Protein AF-W6NN16-F1 (afdb_monomer_lite)

Sequence (173 aa):
MLPNAFPSYLLVPSEGAITVPSPIVSAIQYNQDNYQRPSNASDRDWFDSVELSLMDTTSGNVWVAQTVHPTQYTNVYFNAPNIDYGLQKNRTYVQTIAFVDRTFPSFFAKYLQGGVIAMYISLVIVIGRVIRGFFTHNPTDVMITEIPNPDFLLKICLDIYLVREAKDFYLEQ

Organism: Haemonchus contortus (NCBI:txid6289)

Radius of gyration: 40.43 Å; chains: 1; bounding box: 92×56×95 Å

Foldseek 3Di:
DAPLPAAQEWEAEPDDDIDGDVVLLQVQQLDDPGRHGDPPDDSSNQGWGKDWDWDQDPVGIDIDIATDGDPSRVVSDDDFQADPDDDCRPGGDDHHDYDYDDDDDPVVVVCVVPVPVVVVVVVVVVVVVVVCPVVPDDPVVCCVVVDPPCVVVVVVVVVLVVCVVVVVVVVND

InterPro domains:
  IPR027272 Piezo family [PTHR13167] (2-173)
  IPR031334 Piezo non-specific cation channel, cap domain [PF12166] (1-173)

Structure (mmCIF, N/CA/C/O backbone):
data_AF-W6NN16-F1
#
_entry.id   AF-W6NN16-F1
#
loop_
_atom_site.group_PDB
_atom_site.id
_atom_site.type_symbol
_atom_site.label_atom_id
_atom_site.label_alt_id
_atom_site.label_comp_id
_atom_site.label_asym_id
_atom_site.label_entity_id
_atom_site.label_seq_id
_atom_site.pdbx_PDB_ins_code
_atom_site.Cartn_x
_atom_site.Cartn_y
_atom_site.Cartn_z
_atom_site.occupancy
_atom_site.B_iso_or_equiv
_atom_site.auth_seq_id
_atom_site.auth_comp_id
_atom_site.auth_asym_id
_atom_site.auth_atom_id
_atom_site.pdbx_PDB_model_num
ATOM 1 N N . MET A 1 1 ? 19.297 3.652 -31.883 1.00 81.50 1 MET A N 1
ATOM 2 C CA . MET A 1 1 ? 19.562 3.800 -30.438 1.00 81.50 1 MET A CA 1
ATOM 3 C C . MET A 1 1 ? 18.779 4.987 -29.909 1.00 81.50 1 MET A C 1
ATOM 5 O O . MET A 1 1 ? 18.829 6.048 -30.519 1.00 81.50 1 MET A O 1
ATOM 9 N N . LEU A 1 2 ? 18.023 4.791 -28.835 1.00 90.38 2 LEU A N 1
ATOM 10 C CA . LEU A 1 2 ? 17.264 5.829 -28.149 1.00 90.38 2 LEU A CA 1
ATOM 11 C C . LEU A 1 2 ? 17.931 6.069 -26.781 1.00 90.38 2 LEU A C 1
ATOM 13 O O . LEU A 1 2 ? 17.855 5.187 -25.924 1.00 90.38 2 LEU A O 1
ATOM 17 N N . PRO A 1 3 ? 18.646 7.191 -26.585 1.00 89.81 3 PRO A N 1
ATOM 18 C CA . PRO A 1 3 ? 19.400 7.434 -25.356 1.00 89.81 3 PRO A CA 1
ATOM 19 C C . PRO A 1 3 ? 18.472 7.771 -24.180 1.00 89.81 3 PRO A C 1
ATOM 21 O O . PRO A 1 3 ? 17.438 8.411 -24.375 1.00 89.81 3 PRO A O 1
ATOM 24 N N . ASN A 1 4 ? 18.863 7.365 -22.967 1.00 88.62 4 ASN A N 1
ATOM 25 C CA . ASN A 1 4 ? 18.218 7.709 -21.689 1.00 88.62 4 ASN A CA 1
ATOM 26 C C . ASN A 1 4 ? 16.688 7.511 -21.689 1.00 88.62 4 ASN A C 1
ATOM 28 O O . ASN A 1 4 ? 15.907 8.313 -21.158 1.00 88.62 4 ASN A O 1
ATOM 32 N N . ALA A 1 5 ? 16.248 6.440 -22.346 1.00 89.88 5 ALA A N 1
ATOM 33 C CA . ALA A 1 5 ? 14.847 6.220 -22.665 1.00 89.88 5 ALA A CA 1
ATOM 34 C C . ALA A 1 5 ? 14.149 5.320 -21.651 1.00 89.88 5 ALA A C 1
ATOM 36 O O . ALA A 1 5 ? 12.952 5.493 -21.423 1.00 89.88 5 ALA A O 1
ATOM 37 N N . PHE A 1 6 ? 14.888 4.393 -21.038 1.00 90.69 6 PHE A N 1
ATOM 38 C CA . PHE A 1 6 ? 14.306 3.308 -20.264 1.00 90.69 6 PHE A CA 1
ATOM 39 C C . PHE A 1 6 ? 14.798 3.304 -18.809 1.00 90.69 6 PHE A C 1
ATOM 41 O O . PHE A 1 6 ? 16.000 3.220 -18.571 1.00 90.69 6 PHE A O 1
ATOM 48 N N . PRO A 1 7 ? 13.905 3.413 -17.813 1.00 90.12 7 PRO A N 1
ATOM 49 C CA . PRO A 1 7 ? 14.300 3.382 -16.411 1.00 90.12 7 PRO A CA 1
ATOM 50 C C . PRO A 1 7 ? 14.569 1.946 -15.933 1.00 90.12 7 PRO A C 1
ATOM 52 O O . PRO A 1 7 ? 13.692 1.081 -15.966 1.00 90.12 7 PRO A O 1
ATOM 55 N N . SER A 1 8 ? 15.766 1.718 -15.393 1.00 88.81 8 SER A N 1
ATOM 56 C CA . SER A 1 8 ? 16.136 0.452 -14.737 1.00 88.81 8 SER A CA 1
ATOM 57 C C . SER A 1 8 ? 15.368 0.211 -13.423 1.00 88.81 8 SER A C 1
ATOM 59 O O . SER A 1 8 ? 15.137 -0.933 -13.036 1.00 88.81 8 SER A O 1
ATOM 61 N N . TYR A 1 9 ? 14.931 1.280 -12.748 1.00 90.25 9 TYR A N 1
ATOM 62 C CA . TYR A 1 9 ? 14.264 1.241 -11.443 1.00 90.25 9 TYR A CA 1
ATOM 63 C C . TYR A 1 9 ? 12.929 1.981 -11.475 1.00 90.25 9 TYR A C 1
ATOM 65 O O . TYR A 1 9 ? 12.859 3.123 -11.928 1.00 90.25 9 TYR A O 1
ATOM 73 N N . LEU A 1 10 ? 11.880 1.360 -10.939 1.00 92.19 10 LEU A N 1
ATOM 74 C CA . LEU A 1 10 ? 10.529 1.921 -10.885 1.00 92.19 10 LEU A CA 1
ATOM 75 C C . LEU A 1 10 ? 9.933 1.773 -9.487 1.00 92.19 10 LEU A C 1
ATOM 77 O O . LEU A 1 10 ? 10.120 0.748 -8.841 1.00 92.19 10 LEU A O 1
ATOM 81 N N . LEU A 1 11 ? 9.189 2.779 -9.034 1.00 92.38 11 LEU A N 1
ATOM 82 C CA . LEU A 1 11 ? 8.334 2.713 -7.855 1.00 92.38 11 LEU A CA 1
ATOM 83 C C . LEU A 1 11 ? 6.889 2.564 -8.331 1.00 92.38 11 LEU A C 1
ATOM 85 O O . LEU A 1 11 ? 6.362 3.423 -9.044 1.00 92.38 11 LEU A O 1
ATOM 89 N N . VAL A 1 12 ? 6.261 1.465 -7.936 1.00 92.69 12 VAL A N 1
ATOM 90 C CA . VAL A 1 12 ? 4.855 1.179 -8.198 1.00 92.69 12 VAL A CA 1
ATOM 91 C C . VAL A 1 12 ? 4.093 1.458 -6.904 1.00 92.69 12 VAL A C 1
ATOM 93 O O . VAL A 1 12 ? 4.122 0.618 -5.999 1.00 92.69 12 VAL A O 1
ATOM 96 N N . PRO A 1 13 ? 3.454 2.636 -6.784 1.00 90.19 13 PRO A N 1
ATOM 97 C CA . PRO A 1 13 ? 2.682 2.958 -5.596 1.00 90.19 13 PRO A CA 1
ATOM 98 C C . PRO A 1 13 ? 1.410 2.111 -5.522 1.00 90.19 13 PRO A C 1
ATOM 100 O O . PRO A 1 13 ? 0.955 1.537 -6.515 1.00 90.19 13 PRO A O 1
ATOM 103 N N . SER A 1 14 ? 0.810 2.074 -4.334 1.00 85.69 14 SER A N 1
ATOM 104 C CA . SER A 1 14 ? -0.472 1.403 -4.094 1.00 85.69 14 SER A CA 1
ATOM 105 C C . SER A 1 14 ? -1.621 1.994 -4.915 1.00 85.69 14 SER A C 1
ATOM 107 O O . SER A 1 14 ? -2.532 1.270 -5.312 1.00 85.69 14 SER A O 1
ATOM 109 N N . GLU A 1 15 ? -1.573 3.302 -5.165 1.00 82.06 15 GLU A N 1
ATOM 110 C CA . GLU A 1 15 ? -2.554 4.059 -5.933 1.00 82.06 15 GLU A CA 1
ATOM 111 C C . GLU A 1 15 ? -1.847 5.134 -6.773 1.00 82.06 15 GLU A C 1
ATOM 113 O O . GLU A 1 15 ? -0.844 5.715 -6.354 1.00 82.06 15 GLU A O 1
ATOM 118 N N . GLY A 1 16 ? -2.389 5.433 -7.956 1.00 85.69 16 GLY A N 1
ATOM 119 C CA . GLY A 1 16 ? -1.890 6.503 -8.822 1.00 85.69 16 GLY A CA 1
ATOM 120 C C . GLY A 1 16 ? -0.898 6.044 -9.894 1.00 85.69 16 GLY A C 1
ATOM 121 O O . GLY A 1 16 ? -1.020 4.956 -10.454 1.00 85.69 16 GLY A O 1
ATOM 122 N N . ALA A 1 17 ? 0.033 6.931 -10.250 1.00 89.06 17 ALA A N 1
ATOM 123 C CA . ALA A 1 17 ? 0.952 6.748 -11.371 1.00 89.06 17 ALA A CA 1
ATOM 124 C C . ALA A 1 17 ? 2.295 6.147 -10.933 1.00 89.06 17 ALA A C 1
ATOM 126 O O . ALA A 1 17 ? 2.797 6.443 -9.852 1.00 89.06 17 ALA A O 1
ATOM 127 N N . ILE A 1 18 ? 2.907 5.350 -11.812 1.00 89.31 18 ILE A N 1
ATOM 128 C CA . ILE A 1 18 ? 4.261 4.817 -11.619 1.00 89.31 18 ILE A CA 1
ATOM 129 C C . ILE A 1 18 ? 5.251 5.983 -11.615 1.00 89.31 18 ILE A C 1
ATOM 131 O O . ILE A 1 18 ? 5.206 6.851 -12.489 1.00 89.31 18 ILE A O 1
ATOM 135 N N . THR A 1 19 ? 6.158 5.992 -10.643 1.00 90.06 19 THR A N 1
ATOM 136 C CA . THR A 1 19 ? 7.172 7.043 -10.497 1.00 90.06 19 THR A CA 1
ATOM 137 C C . THR A 1 19 ? 8.572 6.446 -10.435 1.00 90.06 19 THR A C 1
ATOM 139 O O . THR A 1 19 ? 8.746 5.241 -10.264 1.00 90.06 19 THR A O 1
ATOM 142 N N . VAL A 1 20 ? 9.598 7.278 -10.609 1.00 87.38 20 VAL A N 1
ATOM 143 C CA . VAL A 1 20 ? 10.982 6.854 -10.369 1.00 87.38 20 VAL A CA 1
ATOM 144 C C . VAL A 1 20 ? 11.293 6.936 -8.869 1.00 87.38 20 VAL A C 1
ATOM 146 O O . VAL A 1 20 ? 10.903 7.918 -8.230 1.00 87.38 20 VAL A O 1
ATOM 149 N N . PRO A 1 21 ? 11.993 5.951 -8.276 1.00 85.25 21 PRO A N 1
ATOM 150 C CA . PRO A 1 21 ? 12.316 5.991 -6.853 1.00 85.25 21 PRO A CA 1
ATOM 151 C C . PRO A 1 21 ? 13.310 7.123 -6.533 1.00 85.25 21 PRO A C 1
ATOM 153 O O . PRO A 1 21 ? 14.519 6.964 -6.689 1.00 85.25 21 PRO A O 1
ATOM 156 N N . SER A 1 22 ? 12.806 8.266 -6.055 1.00 82.19 22 SER A N 1
ATOM 157 C CA . SER A 1 22 ? 13.607 9.469 -5.750 1.00 82.19 22 SER A CA 1
ATOM 158 C C . SER A 1 22 ? 14.858 9.205 -4.885 1.00 82.19 22 SER A C 1
ATOM 160 O O . SER A 1 22 ? 15.939 9.668 -5.260 1.00 82.19 22 SER A O 1
ATOM 162 N N . PRO A 1 23 ? 14.798 8.394 -3.803 1.00 80.00 23 PRO A N 1
ATOM 163 C CA . PRO A 1 23 ? 15.987 8.089 -3.004 1.00 80.00 23 PRO A CA 1
ATOM 164 C C . PRO A 1 23 ? 17.086 7.375 -3.803 1.00 80.00 23 PRO A C 1
ATOM 166 O O . PRO A 1 23 ? 18.264 7.694 -3.662 1.00 80.00 23 PRO A O 1
ATOM 169 N N . ILE A 1 24 ? 16.712 6.455 -4.693 1.00 79.25 24 ILE A N 1
ATOM 170 C CA . ILE A 1 24 ? 17.670 5.727 -5.534 1.00 79.25 24 ILE A CA 1
ATOM 171 C C . ILE A 1 24 ? 18.254 6.671 -6.582 1.00 79.25 24 ILE A C 1
ATOM 173 O O . ILE A 1 24 ? 19.469 6.719 -6.739 1.00 79.25 24 ILE A O 1
ATOM 177 N N . VAL A 1 25 ? 17.415 7.488 -7.229 1.00 79.00 25 VAL A N 1
ATOM 178 C CA . VAL A 1 25 ? 17.870 8.505 -8.193 1.00 79.00 25 VAL A CA 1
ATOM 179 C C . VAL A 1 25 ? 18.911 9.425 -7.558 1.00 79.00 25 VAL A C 1
ATOM 181 O O . VAL A 1 25 ? 19.972 9.648 -8.138 1.00 79.00 25 VAL A O 1
ATOM 184 N N . SER A 1 26 ? 18.644 9.903 -6.340 1.00 76.25 26 SER A N 1
ATOM 185 C CA . SER A 1 26 ? 19.591 10.744 -5.615 1.00 76.25 26 SER A CA 1
ATOM 186 C C . SER A 1 26 ? 20.916 10.023 -5.353 1.00 76.25 26 SER A C 1
ATOM 188 O O . SER A 1 26 ? 21.969 10.549 -5.705 1.00 76.25 26 SER A O 1
ATOM 190 N N . ALA A 1 27 ? 20.888 8.797 -4.823 1.00 76.38 27 ALA A N 1
ATOM 191 C CA . ALA A 1 27 ? 22.097 8.032 -4.528 1.00 76.38 27 ALA A CA 1
ATOM 192 C C . ALA A 1 27 ? 22.972 7.796 -5.773 1.00 76.38 27 ALA A C 1
ATOM 194 O O . ALA A 1 27 ? 24.196 7.838 -5.680 1.00 76.38 27 ALA A O 1
ATOM 195 N N . ILE A 1 28 ? 22.351 7.599 -6.939 1.00 75.19 28 ILE A N 1
ATOM 196 C CA . ILE A 1 28 ? 23.059 7.433 -8.213 1.00 75.19 28 ILE A CA 1
ATOM 197 C C . ILE A 1 28 ? 23.717 8.748 -8.652 1.00 75.19 28 ILE A C 1
ATOM 199 O O . ILE A 1 28 ? 24.875 8.761 -9.068 1.00 75.19 28 ILE A O 1
ATOM 203 N N . GLN A 1 29 ? 22.997 9.867 -8.540 1.00 71.50 29 GLN A N 1
ATOM 204 C CA . GLN A 1 29 ? 23.480 11.176 -8.985 1.00 71.50 29 GLN A CA 1
ATOM 205 C C . GLN A 1 29 ? 24.546 11.789 -8.069 1.00 71.50 29 GLN A C 1
ATOM 207 O O . GLN A 1 29 ? 25.387 12.542 -8.553 1.00 71.50 29 GLN A O 1
ATOM 212 N N . TYR A 1 30 ? 24.527 11.505 -6.764 1.00 68.50 30 TYR A N 1
ATOM 213 C CA . TYR A 1 30 ? 25.433 12.131 -5.793 1.00 68.50 30 TYR A CA 1
ATOM 214 C C . TYR A 1 30 ? 26.893 11.618 -5.848 1.00 68.50 30 TYR A C 1
ATOM 216 O O . TYR A 1 30 ? 27.739 12.215 -5.194 1.00 68.50 30 TYR A O 1
ATOM 224 N N . ASN A 1 31 ? 27.199 10.602 -6.669 1.00 60.75 31 ASN A N 1
ATOM 225 C CA . ASN A 1 31 ? 28.523 10.013 -6.956 1.00 60.75 31 ASN A CA 1
ATOM 226 C C . ASN A 1 31 ? 29.363 9.559 -5.728 1.00 60.75 31 ASN A C 1
ATOM 228 O O . ASN A 1 31 ? 29.523 10.238 -4.714 1.00 60.75 31 ASN A O 1
ATOM 232 N N . GLN A 1 32 ? 29.928 8.361 -5.865 1.00 63.22 32 GLN A N 1
ATOM 233 C CA . GLN A 1 32 ? 30.334 7.404 -4.835 1.00 63.22 32 GLN A CA 1
ATOM 234 C C . GLN A 1 32 ? 31.575 7.767 -3.993 1.00 63.22 32 GLN A C 1
ATOM 236 O O . GLN A 1 32 ? 31.968 6.948 -3.171 1.00 63.22 32 GLN A O 1
ATOM 241 N N . ASP A 1 33 ? 32.117 8.987 -4.094 1.00 55.59 33 ASP A N 1
ATOM 242 C CA . ASP A 1 33 ? 33.263 9.433 -3.275 1.00 55.59 33 ASP A CA 1
ATOM 243 C C . ASP A 1 33 ? 33.025 10.745 -2.497 1.00 55.59 33 ASP A C 1
ATOM 245 O O . ASP A 1 33 ? 33.637 10.946 -1.451 1.00 55.59 33 ASP A O 1
ATOM 249 N N . ASN A 1 34 ? 32.137 11.642 -2.961 1.00 60.28 34 ASN A N 1
ATOM 250 C CA . ASN A 1 34 ? 31.979 12.991 -2.377 1.00 60.28 34 ASN A CA 1
ATOM 251 C C . ASN A 1 34 ? 30.525 13.440 -2.126 1.00 60.28 34 ASN A C 1
ATOM 253 O O . ASN A 1 34 ? 30.326 14.560 -1.660 1.00 60.28 34 ASN A O 1
ATOM 257 N N . TYR A 1 35 ? 29.511 12.603 -2.390 1.00 66.06 35 TYR A N 1
ATOM 258 C CA . TYR A 1 35 ? 28.092 12.901 -2.108 1.00 66.06 35 TYR A CA 1
ATOM 259 C C . TYR A 1 35 ? 27.598 14.262 -2.658 1.00 66.06 35 TYR A C 1
ATOM 261 O O . TYR A 1 35 ? 26.707 14.891 -2.084 1.00 66.06 35 TYR A O 1
ATOM 269 N N . GLN A 1 36 ? 28.161 14.745 -3.769 1.00 65.50 36 GLN A N 1
ATOM 270 C CA . GLN A 1 36 ? 27.793 16.015 -4.400 1.00 65.50 36 GLN A CA 1
ATOM 271 C C . GLN A 1 36 ? 27.196 15.772 -5.787 1.00 65.50 36 GLN A C 1
ATOM 273 O O . GLN A 1 36 ? 27.809 15.137 -6.642 1.00 65.50 36 GLN A O 1
ATOM 278 N N . ARG A 1 37 ? 25.988 16.305 -6.019 1.00 70.00 37 ARG A N 1
ATOM 279 C CA . ARG A 1 37 ? 25.293 16.203 -7.307 1.00 70.00 37 ARG A CA 1
ATOM 280 C C . ARG A 1 37 ? 25.983 17.126 -8.322 1.00 70.00 37 ARG A C 1
ATOM 282 O O . ARG A 1 37 ? 26.121 18.317 -8.028 1.00 70.00 37 ARG A O 1
ATOM 289 N N . PRO A 1 38 ? 26.373 16.631 -9.509 1.00 71.88 38 PRO A N 1
ATOM 290 C CA . PRO A 1 38 ? 26.932 17.467 -10.567 1.00 71.88 38 PRO A CA 1
ATOM 291 C C . PRO A 1 38 ? 25.949 18.567 -10.986 1.00 71.88 38 PRO A C 1
ATOM 293 O O . PRO A 1 38 ? 24.749 18.324 -11.114 1.00 71.88 38 PRO A O 1
ATOM 296 N N . SER A 1 39 ? 26.449 19.778 -11.244 1.00 71.50 39 SER A N 1
ATOM 297 C CA . SER A 1 39 ? 25.627 20.936 -11.636 1.00 71.50 39 SER A CA 1
ATOM 298 C C . SER A 1 39 ? 24.916 20.771 -12.986 1.00 71.50 39 SER A C 1
ATOM 300 O O . SER A 1 39 ? 23.969 21.497 -13.273 1.00 71.50 39 SER A O 1
ATOM 302 N N . ASN A 1 40 ? 25.349 19.809 -13.802 1.00 75.31 40 ASN A N 1
ATOM 303 C CA . ASN A 1 40 ? 24.787 19.456 -15.105 1.00 75.31 40 ASN A C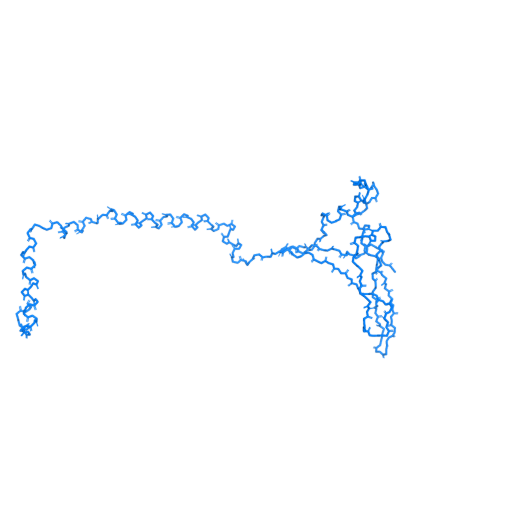A 1
ATOM 304 C C . ASN A 1 40 ? 23.984 18.139 -15.098 1.00 75.31 40 ASN A C 1
ATOM 306 O O . ASN A 1 40 ? 23.616 17.669 -16.172 1.00 75.31 40 ASN A O 1
ATOM 310 N N . ALA A 1 41 ? 23.726 17.539 -13.930 1.00 72.81 41 ALA A N 1
ATOM 311 C CA . ALA A 1 41 ? 23.067 16.237 -13.834 1.00 72.81 41 ALA A CA 1
ATOM 312 C C . ALA A 1 41 ? 21.554 16.324 -14.097 1.00 72.81 41 ALA A C 1
ATOM 314 O O . ALA A 1 41 ? 20.803 16.941 -13.328 1.00 72.81 41 ALA A O 1
ATOM 315 N N . SER A 1 42 ? 21.106 15.636 -15.142 1.00 79.25 42 SER A N 1
ATOM 316 C CA . SER A 1 42 ? 19.703 15.419 -15.477 1.00 79.25 42 SER A CA 1
ATOM 317 C C . SER A 1 42 ? 19.135 14.212 -14.726 1.00 79.25 42 SER A C 1
ATOM 319 O O . SER A 1 42 ? 19.824 13.237 -14.417 1.00 79.25 42 SER A O 1
ATOM 321 N N . ASP A 1 43 ? 17.830 14.237 -14.462 1.00 77.75 43 ASP A N 1
ATOM 322 C CA . ASP A 1 43 ? 17.118 13.162 -13.754 1.00 77.75 43 ASP A CA 1
ATOM 323 C C . ASP A 1 43 ? 17.039 11.848 -14.542 1.00 77.75 43 ASP A C 1
ATOM 325 O O . ASP A 1 43 ? 16.630 10.820 -14.001 1.00 77.75 43 ASP A O 1
ATOM 329 N N . ARG A 1 44 ? 17.462 11.869 -15.812 1.00 82.94 44 ARG A N 1
ATOM 330 C CA . ARG A 1 44 ? 17.441 10.722 -16.727 1.00 82.94 44 ARG A CA 1
ATOM 331 C C . ARG A 1 44 ? 18.829 10.197 -17.091 1.00 82.94 44 ARG A C 1
ATOM 333 O O . ARG A 1 44 ? 18.911 9.279 -17.894 1.00 82.94 44 ARG A O 1
ATOM 340 N N . ASP A 1 45 ? 19.908 10.731 -16.523 1.00 82.31 45 ASP A N 1
ATOM 341 C CA . ASP A 1 45 ? 21.278 10.333 -16.907 1.00 82.31 45 ASP A CA 1
ATOM 342 C C . ASP A 1 45 ? 21.618 8.877 -16.556 1.00 82.31 45 ASP A C 1
ATOM 344 O O . ASP A 1 45 ? 22.482 8.264 -17.174 1.00 82.31 45 ASP A O 1
ATOM 348 N N . TRP A 1 46 ? 20.898 8.306 -15.593 1.00 83.62 46 TRP A N 1
ATOM 349 C CA . TRP A 1 46 ? 20.997 6.903 -15.195 1.00 83.62 46 TRP A CA 1
ATOM 350 C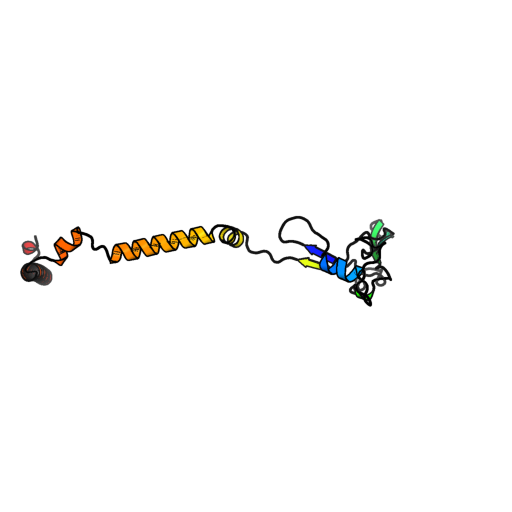 C . TRP A 1 46 ? 20.022 5.988 -15.958 1.00 83.62 46 TRP A C 1
ATOM 352 O O . TRP A 1 46 ? 19.947 4.794 -15.669 1.00 83.62 46 TRP A O 1
ATOM 362 N N . PHE A 1 47 ? 19.22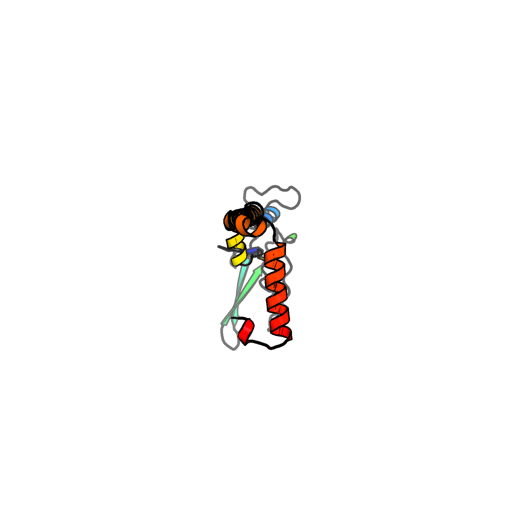4 6.519 -16.887 1.00 89.44 47 PHE A N 1
ATOM 363 C CA . PHE A 1 47 ? 18.323 5.688 -17.681 1.00 89.44 47 PHE A CA 1
ATOM 364 C C . PHE A 1 47 ? 19.131 4.918 -18.719 1.00 89.44 47 PHE A C 1
ATOM 366 O O . PHE A 1 47 ? 20.080 5.434 -19.307 1.00 89.44 47 PHE A O 1
ATOM 373 N N . ASP A 1 48 ? 18.690 3.704 -19.006 1.00 90.31 48 ASP A N 1
ATOM 374 C CA . ASP A 1 48 ? 19.305 2.887 -20.030 1.00 90.31 48 ASP A CA 1
ATOM 375 C C . ASP A 1 48 ? 18.986 3.436 -21.417 1.00 90.31 48 ASP A C 1
ATOM 377 O O . ASP A 1 48 ? 17.898 3.960 -21.711 1.00 90.31 48 ASP A O 1
ATOM 381 N N . SER A 1 49 ? 19.967 3.281 -22.297 1.00 91.88 49 SER A N 1
ATOM 382 C CA . SER A 1 49 ? 19.776 3.501 -23.720 1.00 91.88 49 SER A CA 1
ATOM 383 C C . SER A 1 49 ? 19.185 2.244 -24.352 1.00 91.88 49 SER A C 1
ATOM 385 O O . SER A 1 49 ? 19.590 1.126 -24.037 1.00 91.88 49 SER A O 1
ATOM 387 N N . VAL A 1 50 ? 18.199 2.420 -25.231 1.00 92.25 50 VAL A N 1
ATOM 388 C CA . VAL A 1 50 ? 17.528 1.307 -25.912 1.00 92.25 50 VAL A CA 1
ATOM 389 C C . VAL A 1 50 ? 18.070 1.191 -27.329 1.00 92.25 50 VAL A C 1
ATOM 391 O O . VAL A 1 50 ? 17.920 2.093 -28.160 1.00 92.25 50 VAL A O 1
ATOM 394 N N . GLU A 1 51 ? 18.696 0.065 -27.628 1.00 91.44 51 GLU A N 1
ATOM 395 C CA . GLU A 1 51 ? 19.073 -0.327 -28.974 1.00 91.44 51 GLU A CA 1
ATOM 396 C C . GLU A 1 51 ? 17.953 -1.165 -29.593 1.00 91.44 51 GLU A C 1
ATOM 398 O O . GLU A 1 51 ? 17.486 -2.140 -29.011 1.00 91.44 51 GLU A O 1
ATOM 403 N N . LEU A 1 52 ? 17.495 -0.759 -30.777 1.00 90.44 52 LEU A N 1
ATOM 404 C CA . LEU A 1 52 ? 16.467 -1.459 -31.538 1.00 90.44 52 LEU A CA 1
ATOM 405 C C . LEU A 1 52 ? 17.117 -2.006 -32.803 1.00 90.44 52 LEU A C 1
ATOM 407 O O . LEU A 1 52 ? 17.719 -1.248 -33.563 1.00 90.44 52 LEU A O 1
ATOM 411 N N . SER A 1 53 ? 16.971 -3.307 -33.029 1.00 89.44 53 SER A N 1
ATOM 412 C CA . SER A 1 53 ? 17.447 -3.995 -34.228 1.00 89.44 53 SER A CA 1
ATOM 413 C C . SER A 1 53 ? 16.283 -4.706 -34.908 1.00 89.44 53 SER A C 1
ATOM 415 O O . SER A 1 53 ? 15.452 -5.320 -34.239 1.00 89.44 53 SER A O 1
ATOM 417 N N . LEU A 1 54 ? 16.203 -4.605 -36.234 1.00 89.38 54 LEU A N 1
ATOM 418 C CA . LEU A 1 54 ? 15.248 -5.379 -37.018 1.00 89.38 54 LEU A CA 1
ATOM 419 C C . LEU A 1 54 ? 15.844 -6.762 -37.287 1.00 89.38 54 LEU A C 1
ATOM 421 O O . LEU A 1 54 ? 17.007 -6.873 -37.673 1.00 89.38 54 LEU A O 1
ATOM 425 N N . MET A 1 55 ? 15.051 -7.800 -37.069 1.00 83.81 55 MET A N 1
ATOM 426 C CA . MET A 1 55 ? 15.427 -9.185 -37.297 1.00 83.81 55 MET A CA 1
ATOM 427 C C . MET A 1 55 ? 14.456 -9.819 -38.283 1.00 83.81 55 MET A C 1
ATOM 429 O O . MET A 1 55 ? 13.261 -9.915 -38.007 1.00 83.81 55 MET A O 1
ATOM 433 N N . ASP A 1 56 ? 14.982 -10.321 -39.391 1.00 85.81 56 ASP A N 1
ATOM 434 C CA . ASP A 1 56 ? 14.192 -11.089 -40.343 1.00 85.81 56 ASP A CA 1
ATOM 435 C C . ASP A 1 56 ? 14.091 -12.532 -39.846 1.00 85.81 56 ASP A C 1
ATOM 437 O O . ASP A 1 56 ? 15.088 -13.237 -39.676 1.00 85.81 56 ASP A O 1
ATOM 441 N N . THR A 1 57 ? 12.869 -12.967 -39.560 1.00 81.88 57 THR A N 1
ATOM 442 C CA . THR A 1 57 ? 12.568 -14.349 -39.185 1.00 81.88 57 THR A CA 1
ATOM 443 C C . THR A 1 57 ? 11.859 -15.049 -40.337 1.00 81.88 57 THR A C 1
ATOM 445 O O . THR A 1 57 ? 11.327 -14.413 -41.245 1.00 81.88 57 THR A O 1
ATOM 448 N N . THR A 1 58 ? 11.794 -16.379 -40.289 1.00 83.62 58 THR A N 1
ATOM 449 C CA . THR A 1 58 ? 11.088 -17.194 -41.293 1.00 83.62 58 THR A CA 1
ATOM 450 C C . THR A 1 58 ? 9.608 -16.834 -41.448 1.00 83.62 58 THR A C 1
ATOM 452 O O . THR A 1 58 ? 9.004 -17.174 -42.459 1.00 83.62 58 THR A O 1
ATOM 455 N N . SER A 1 59 ? 9.028 -16.157 -40.454 1.00 81.88 59 SER A N 1
ATOM 456 C CA . SER A 1 59 ? 7.612 -15.785 -40.395 1.00 81.88 59 SER A CA 1
ATOM 457 C C . SER A 1 59 ? 7.376 -14.282 -40.604 1.00 81.88 59 SER A C 1
ATOM 459 O O . SER A 1 59 ? 6.238 -13.830 -40.503 1.00 81.88 59 SER A O 1
ATOM 461 N N . GLY A 1 60 ? 8.433 -13.506 -40.871 1.00 87.12 60 GLY A N 1
ATOM 462 C CA . GLY A 1 60 ? 8.383 -12.054 -41.049 1.00 87.12 60 GLY A CA 1
ATOM 463 C C . GLY A 1 60 ? 9.400 -11.297 -40.194 1.00 87.12 60 GLY A C 1
ATOM 464 O O . GLY A 1 60 ? 10.218 -11.887 -39.486 1.00 87.12 60 GLY A O 1
ATOM 465 N N . ASN A 1 61 ? 9.348 -9.970 -40.253 1.00 89.69 61 ASN A N 1
ATOM 466 C CA . ASN A 1 61 ? 10.342 -9.111 -39.615 1.00 89.69 61 ASN A CA 1
ATOM 467 C C . ASN A 1 61 ? 9.893 -8.757 -38.192 1.00 89.69 61 ASN A C 1
ATOM 469 O O . ASN A 1 61 ? 8.755 -8.342 -37.974 1.00 89.69 61 ASN A O 1
ATOM 473 N N . VAL A 1 62 ? 10.790 -8.906 -37.222 1.00 89.19 62 VAL A N 1
ATOM 474 C CA . VAL A 1 62 ? 10.539 -8.668 -35.798 1.00 89.19 62 VAL A CA 1
ATOM 475 C C . VAL A 1 62 ? 11.525 -7.632 -35.277 1.00 89.19 62 VAL A C 1
ATOM 477 O O . VAL A 1 62 ? 12.718 -7.692 -35.560 1.00 89.19 62 VAL A O 1
ATOM 480 N N . TRP A 1 63 ? 11.038 -6.685 -34.481 1.00 88.69 63 TRP A N 1
ATOM 481 C CA . TRP A 1 63 ? 11.896 -5.742 -33.772 1.00 88.69 63 TRP A CA 1
ATOM 482 C C . TRP A 1 63 ? 12.402 -6.359 -32.474 1.00 88.69 63 TRP A C 1
ATOM 484 O O . TRP A 1 63 ? 11.619 -6.854 -31.666 1.00 88.69 63 TRP A O 1
ATOM 494 N N . VAL A 1 64 ? 13.711 -6.292 -32.261 1.00 88.06 64 VAL A N 1
ATOM 495 C CA . VAL A 1 64 ? 14.358 -6.751 -31.034 1.00 88.06 64 VAL A CA 1
ATOM 496 C C . VAL A 1 64 ? 14.981 -5.559 -30.327 1.00 88.06 64 VAL A C 1
ATOM 498 O O . VAL A 1 64 ? 15.797 -4.842 -30.910 1.00 88.06 64 VAL A O 1
ATOM 501 N N . ALA A 1 65 ? 14.590 -5.373 -29.069 1.00 89.81 65 ALA A N 1
ATOM 502 C CA . ALA A 1 65 ? 15.116 -4.344 -28.190 1.00 89.81 65 ALA A CA 1
ATOM 503 C C . ALA A 1 65 ? 16.168 -4.924 -27.242 1.00 89.81 65 ALA A C 1
ATOM 505 O O . ALA A 1 65 ? 15.986 -6.015 -26.702 1.00 89.81 65 ALA A O 1
ATOM 506 N N . GLN A 1 66 ? 17.236 -4.169 -27.023 1.00 89.25 66 GLN A N 1
ATOM 507 C CA . GLN A 1 66 ? 18.263 -4.437 -26.026 1.00 89.25 66 GLN A CA 1
ATOM 508 C C . GLN A 1 66 ? 18.543 -3.147 -25.255 1.00 89.25 66 GLN A C 1
ATOM 510 O O . GLN A 1 66 ? 18.564 -2.063 -25.837 1.00 89.25 66 GLN A O 1
ATOM 515 N N . THR A 1 67 ? 18.745 -3.252 -23.947 1.00 90.62 67 THR A N 1
ATOM 516 C CA . THR A 1 67 ? 19.155 -2.121 -23.111 1.00 90.62 67 THR A CA 1
ATOM 517 C C . THR A 1 67 ? 20.662 -2.116 -22.920 1.00 90.62 67 THR A C 1
ATOM 519 O O . THR A 1 67 ? 21.285 -3.161 -22.736 1.00 90.62 67 THR A O 1
ATOM 522 N N . VAL A 1 68 ? 21.245 -0.923 -22.955 1.00 88.62 68 VAL A N 1
ATOM 523 C CA . VAL A 1 68 ? 22.661 -0.692 -22.680 1.00 88.62 68 VAL A CA 1
ATOM 524 C C . VAL A 1 68 ? 22.766 0.313 -21.542 1.00 88.62 68 VAL A C 1
ATOM 526 O O . VAL A 1 68 ? 22.303 1.455 -21.666 1.00 88.62 68 VAL A O 1
ATOM 529 N N . HIS A 1 69 ? 23.379 -0.141 -20.447 1.00 88.69 69 HIS A N 1
ATOM 530 C CA . HIS A 1 69 ? 23.624 0.660 -19.256 1.00 88.69 69 HIS A CA 1
ATOM 531 C C . HIS A 1 69 ? 24.666 1.754 -19.528 1.00 88.69 69 HIS A C 1
ATOM 533 O O . HIS A 1 69 ? 25.654 1.506 -20.230 1.00 88.69 69 HIS A O 1
ATOM 539 N N . PRO A 1 70 ? 24.499 2.955 -18.955 1.00 84.94 70 PRO A N 1
ATOM 540 C CA . PRO A 1 70 ? 25.515 3.991 -19.024 1.00 84.94 70 PRO A CA 1
ATOM 541 C C . PRO A 1 70 ? 26.782 3.545 -18.284 1.00 84.94 70 PRO A C 1
ATOM 543 O O . PRO A 1 70 ? 26.751 3.106 -17.134 1.00 84.94 70 PRO A O 1
ATOM 546 N N . THR A 1 71 ? 27.931 3.721 -18.933 1.00 81.62 71 THR A N 1
ATOM 547 C CA . THR A 1 71 ? 29.249 3.324 -18.406 1.00 81.62 71 THR A CA 1
ATOM 548 C C . THR A 1 71 ? 29.668 4.093 -17.151 1.00 81.62 71 THR A C 1
ATOM 550 O O . THR A 1 71 ? 30.590 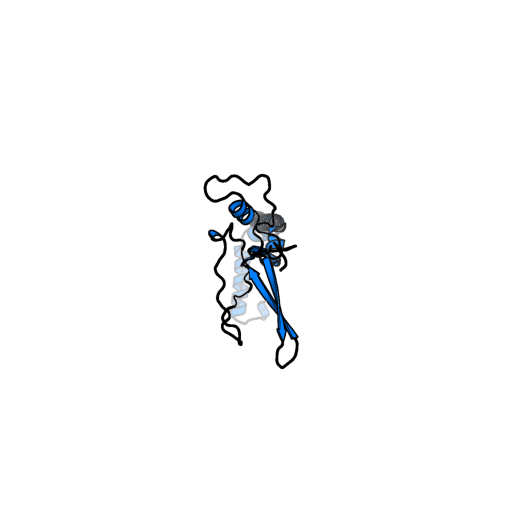3.677 -16.458 1.00 81.62 71 THR A O 1
ATOM 553 N N . GLN A 1 72 ? 28.995 5.204 -16.845 1.00 77.19 72 GLN A N 1
ATOM 554 C CA . GLN A 1 72 ? 29.274 6.057 -15.689 1.00 77.19 72 GLN A CA 1
ATOM 555 C C . GLN A 1 72 ? 28.723 5.490 -14.370 1.00 77.19 72 GLN A C 1
ATOM 557 O O . GLN A 1 72 ? 29.221 5.849 -13.308 1.00 77.19 72 GLN A O 1
ATOM 562 N N . TYR A 1 73 ? 27.719 4.604 -14.424 1.00 74.81 73 TYR A N 1
ATOM 563 C CA . TYR A 1 73 ? 26.971 4.146 -13.244 1.00 74.81 73 TYR A CA 1
ATOM 564 C C . TYR A 1 73 ? 26.956 2.613 -13.099 1.00 74.81 73 TYR A C 1
ATOM 566 O O . TYR A 1 73 ? 25.999 2.038 -12.589 1.00 74.81 73 TYR A O 1
ATOM 574 N N . THR A 1 74 ? 28.020 1.921 -13.522 1.00 73.38 74 THR A N 1
ATOM 575 C CA . THR A 1 74 ? 28.070 0.443 -13.594 1.00 73.38 74 THR A CA 1
ATOM 576 C C . THR A 1 74 ? 27.772 -0.269 -12.274 1.00 73.38 74 THR A C 1
ATOM 578 O O . THR A 1 74 ? 27.166 -1.334 -12.287 1.00 73.38 74 THR A O 1
ATOM 581 N N . ASN A 1 75 ? 28.151 0.318 -11.136 1.00 76.06 75 ASN A N 1
ATOM 582 C CA . ASN A 1 75 ? 27.987 -0.288 -9.807 1.00 76.06 75 ASN A CA 1
ATOM 583 C C . ASN A 1 75 ? 26.539 -0.287 -9.297 1.00 76.06 75 ASN A C 1
ATOM 585 O O . ASN A 1 75 ? 26.253 -0.854 -8.245 1.00 76.06 75 ASN A O 1
ATOM 589 N N . VAL A 1 76 ? 25.639 0.393 -10.004 1.00 78.00 76 VAL A N 1
ATOM 590 C CA . VAL A 1 76 ? 24.237 0.539 -9.617 1.00 78.00 76 VAL A CA 1
ATOM 591 C C . VAL A 1 76 ? 23.378 -0.518 -10.300 1.00 78.00 76 VAL A C 1
ATOM 593 O O . VAL A 1 76 ? 22.343 -0.884 -9.760 1.00 78.00 76 VAL A O 1
ATOM 596 N N . TYR A 1 77 ? 23.769 -1.018 -11.471 1.00 84.19 77 TYR A N 1
ATOM 597 C CA . TYR A 1 77 ? 22.934 -1.930 -12.249 1.00 84.19 77 TYR A CA 1
ATOM 598 C C . TYR A 1 77 ? 23.179 -3.386 -11.880 1.00 84.19 77 TYR A C 1
ATOM 600 O O . TYR A 1 77 ? 24.297 -3.811 -11.586 1.00 84.19 77 TYR A O 1
ATOM 608 N N . PHE A 1 78 ? 22.112 -4.173 -11.954 1.00 84.44 78 PHE A N 1
ATOM 609 C CA . PHE A 1 78 ? 22.209 -5.620 -11.888 1.00 84.44 78 PHE A CA 1
ATOM 610 C C . PHE A 1 78 ? 22.484 -6.158 -13.285 1.00 84.44 78 PHE A C 1
ATOM 612 O O . PHE A 1 78 ? 21.851 -5.736 -14.250 1.00 84.44 78 PHE A O 1
ATOM 619 N N . ASN A 1 79 ? 23.423 -7.094 -13.390 1.00 85.06 79 ASN A N 1
ATOM 620 C CA . ASN A 1 79 ? 23.736 -7.695 -14.675 1.00 85.06 79 ASN A CA 1
ATOM 621 C C . ASN A 1 79 ? 22.565 -8.567 -15.144 1.00 85.06 79 ASN A C 1
ATOM 623 O O . ASN A 1 79 ? 22.194 -9.528 -14.462 1.00 85.06 79 ASN A O 1
ATOM 627 N N . ALA A 1 80 ? 22.010 -8.240 -16.307 1.00 85.38 80 ALA A N 1
ATOM 628 C CA . ALA A 1 80 ? 20.950 -9.027 -16.908 1.00 85.38 80 ALA A CA 1
ATOM 629 C C . ALA A 1 80 ? 21.504 -10.368 -17.420 1.00 85.38 80 ALA A C 1
ATOM 631 O O . ALA A 1 80 ? 22.588 -10.405 -18.013 1.00 85.38 80 ALA A O 1
ATOM 632 N N . PRO A 1 81 ? 20.779 -11.484 -17.228 1.00 87.88 81 PRO A N 1
ATOM 633 C CA . PRO A 1 81 ? 21.184 -12.753 -17.804 1.00 87.88 81 PRO A CA 1
ATOM 634 C C . PRO A 1 81 ? 21.109 -12.701 -19.335 1.00 87.88 81 PRO A C 1
ATOM 6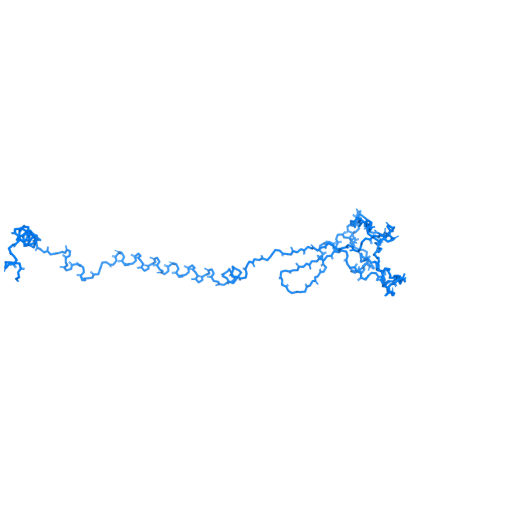36 O O . PRO A 1 81 ? 20.335 -11.938 -19.926 1.00 87.88 81 PRO A O 1
ATOM 639 N N . ASN A 1 82 ? 21.915 -13.544 -19.977 1.00 88.56 82 ASN A N 1
ATOM 640 C CA . ASN A 1 82 ? 21.830 -13.749 -21.417 1.00 88.56 82 ASN A CA 1
ATOM 641 C C . ASN A 1 82 ? 20.543 -14.502 -21.773 1.00 88.56 82 ASN A C 1
ATOM 643 O O . ASN A 1 82 ? 20.000 -15.265 -20.975 1.00 88.56 82 ASN A O 1
ATOM 647 N N . ILE A 1 83 ? 20.050 -14.278 -22.986 1.00 87.31 83 ILE A N 1
ATOM 648 C CA . ILE A 1 83 ? 18.851 -14.930 -23.498 1.00 87.31 83 ILE A CA 1
ATOM 649 C C . ILE A 1 83 ? 19.165 -16.401 -23.799 1.00 87.31 83 ILE A C 1
ATOM 651 O O . ILE A 1 83 ? 20.012 -16.716 -24.636 1.00 87.31 83 ILE A O 1
ATOM 655 N N . ASP A 1 84 ? 18.443 -17.306 -23.140 1.00 83.62 84 ASP A N 1
ATOM 656 C CA . ASP A 1 84 ? 18.652 -18.756 -23.264 1.00 83.62 84 ASP A CA 1
ATOM 657 C C . ASP A 1 84 ? 17.915 -19.386 -24.455 1.00 83.62 84 ASP A C 1
ATOM 659 O O . ASP A 1 84 ? 18.242 -20.498 -24.883 1.00 83.62 84 ASP A O 1
ATOM 663 N N . TYR A 1 85 ? 16.926 -18.683 -25.013 1.00 77.38 85 TYR A N 1
ATOM 664 C CA . TYR A 1 85 ? 16.098 -19.162 -26.116 1.00 77.38 85 TYR A CA 1
ATOM 665 C C . TYR A 1 85 ? 16.409 -18.466 -27.448 1.00 77.38 85 TYR A C 1
ATOM 667 O O . TYR A 1 85 ? 16.843 -17.319 -27.516 1.00 77.38 85 TYR A O 1
ATOM 675 N N . GLY A 1 86 ? 16.123 -19.164 -28.548 1.00 73.81 86 GLY A N 1
ATOM 676 C CA . GLY A 1 86 ? 16.313 -18.643 -29.900 1.00 73.81 86 GLY A CA 1
ATOM 677 C C . GLY A 1 86 ? 17.755 -18.728 -30.407 1.00 73.81 86 GLY A C 1
ATOM 678 O O . GLY A 1 86 ? 18.633 -19.346 -29.807 1.00 73.81 86 GLY A O 1
ATOM 679 N N . LEU A 1 87 ? 17.983 -18.131 -31.577 1.00 71.00 87 LEU A N 1
ATOM 680 C CA . LEU A 1 87 ? 19.256 -18.220 -32.304 1.00 71.00 87 LEU A CA 1
ATOM 681 C C . LEU A 1 87 ? 20.325 -17.242 -31.782 1.00 71.00 87 LEU A C 1
ATOM 683 O O . LEU A 1 87 ? 21.475 -17.319 -32.203 1.00 71.00 87 LEU A O 1
ATOM 687 N N . GLN A 1 88 ? 19.971 -16.320 -30.879 1.00 70.50 88 GLN A N 1
ATOM 688 C CA . GLN A 1 88 ? 20.843 -15.225 -30.439 1.00 70.50 88 GLN A CA 1
ATOM 689 C C . GLN A 1 88 ? 21.102 -15.259 -28.930 1.00 70.50 88 GLN A C 1
ATOM 691 O O . GLN A 1 88 ? 20.531 -14.486 -28.168 1.00 70.50 88 GLN A O 1
ATOM 696 N N . LYS A 1 89 ? 22.036 -16.124 -28.519 1.00 76.81 89 LYS A N 1
ATOM 697 C CA . LYS A 1 89 ? 22.473 -16.282 -27.117 1.00 76.81 89 LYS A CA 1
ATOM 698 C C . LYS A 1 89 ? 23.433 -15.193 -26.614 1.00 76.81 89 LYS A C 1
ATOM 700 O O . LYS A 1 89 ? 23.812 -15.200 -25.452 1.00 76.81 89 LYS A O 1
ATOM 705 N N . ASN A 1 90 ? 23.854 -14.278 -27.491 1.00 81.94 90 ASN A N 1
ATOM 706 C CA . ASN A 1 90 ? 24.778 -13.182 -27.166 1.00 81.94 90 ASN A CA 1
ATOM 707 C C . ASN A 1 90 ? 24.058 -11.882 -26.753 1.00 81.94 90 ASN A C 1
ATOM 709 O O . ASN A 1 90 ? 24.676 -10.825 -26.673 1.00 81.94 90 ASN A O 1
ATOM 713 N N . ARG A 1 91 ? 22.736 -11.932 -26.577 1.00 82.94 91 ARG A N 1
ATOM 714 C CA . ARG A 1 91 ? 21.921 -10.782 -26.174 1.00 82.94 91 ARG A CA 1
ATOM 715 C C . ARG A 1 91 ? 21.441 -10.966 -24.745 1.00 82.94 91 ARG A C 1
ATOM 717 O O . ARG A 1 91 ? 21.253 -12.098 -24.303 1.00 82.94 91 ARG A O 1
ATOM 724 N N . THR A 1 92 ? 21.216 -9.858 -24.056 1.00 87.75 92 THR A N 1
ATOM 725 C CA . THR A 1 92 ? 20.707 -9.808 -22.683 1.00 87.75 92 THR A CA 1
ATOM 726 C C . THR A 1 92 ? 19.230 -9.433 -22.657 1.00 87.75 92 THR A C 1
ATOM 728 O O . THR A 1 92 ? 18.710 -8.819 -23.593 1.00 87.75 92 THR A O 1
ATOM 731 N N . TYR A 1 93 ? 18.535 -9.807 -21.583 1.00 87.81 93 TYR A N 1
ATOM 732 C CA . TYR A 1 93 ? 17.162 -9.355 -21.366 1.00 87.81 93 TYR A CA 1
ATOM 733 C C . TYR A 1 93 ? 17.101 -7.868 -21.015 1.00 87.81 93 TYR A C 1
ATOM 735 O O . TYR A 1 93 ? 17.973 -7.335 -20.330 1.00 87.81 93 TYR A O 1
ATOM 743 N N . VAL A 1 94 ? 16.006 -7.225 -21.419 1.00 90.00 94 VAL A N 1
ATOM 744 C CA . VAL A 1 94 ? 15.619 -5.920 -20.879 1.00 90.00 94 VAL A CA 1
ATOM 745 C C . VAL A 1 94 ? 15.094 -6.140 -19.463 1.00 90.00 94 VAL A C 1
ATOM 747 O O . VAL A 1 94 ? 14.045 -6.757 -19.275 1.00 90.00 94 VAL A O 1
ATOM 750 N N . GLN A 1 95 ? 15.843 -5.668 -18.470 1.00 88.81 95 GLN A N 1
ATOM 751 C CA . GLN A 1 95 ? 15.531 -5.854 -17.057 1.00 88.81 95 GLN A CA 1
ATOM 752 C C . GLN A 1 95 ? 15.130 -4.526 -16.411 1.00 88.81 95 GLN A C 1
ATOM 754 O O . GLN A 1 95 ? 15.812 -3.518 -16.559 1.00 88.81 95 GLN A O 1
ATOM 759 N N . THR A 1 96 ? 14.047 -4.557 -15.636 1.00 90.50 96 THR A N 1
ATOM 760 C CA . THR A 1 96 ? 13.629 -3.463 -14.752 1.00 90.50 96 THR A CA 1
ATOM 761 C C . THR A 1 96 ? 13.322 -4.024 -13.377 1.00 90.50 96 THR A C 1
ATOM 763 O O . THR A 1 96 ? 12.729 -5.096 -13.249 1.00 90.50 96 THR A O 1
ATOM 766 N N . ILE A 1 97 ? 13.686 -3.276 -12.343 1.00 90.31 97 ILE A N 1
ATOM 767 C CA . ILE A 1 97 ? 13.377 -3.592 -10.954 1.00 90.31 97 ILE A CA 1
ATOM 768 C C . ILE A 1 97 ? 12.268 -2.661 -10.479 1.00 90.31 97 ILE A C 1
ATOM 770 O O . ILE A 1 97 ? 12.432 -1.441 -10.430 1.00 90.31 97 ILE A O 1
ATOM 774 N N . ALA A 1 98 ? 11.130 -3.256 -10.132 1.00 92.56 98 ALA A N 1
ATOM 775 C CA . ALA A 1 98 ? 9.977 -2.548 -9.599 1.00 92.56 98 ALA A CA 1
ATOM 776 C C . ALA A 1 98 ? 9.901 -2.712 -8.075 1.00 92.56 98 ALA A C 1
ATOM 778 O O . ALA A 1 98 ? 9.812 -3.827 -7.560 1.00 92.56 98 ALA A O 1
ATOM 779 N N . PHE A 1 99 ? 9.896 -1.592 -7.360 1.00 92.00 99 PHE A N 1
ATOM 780 C CA . PHE A 1 99 ? 9.584 -1.511 -5.940 1.00 92.00 99 PHE A CA 1
ATOM 781 C C . PHE A 1 99 ? 8.082 -1.324 -5.799 1.00 92.00 99 PHE A C 1
ATOM 783 O O . PHE A 1 99 ? 7.550 -0.273 -6.147 1.00 92.00 99 PHE A O 1
ATOM 790 N N . VAL A 1 100 ? 7.399 -2.369 -5.348 1.00 91.38 100 VAL A N 1
ATOM 791 C CA . VAL A 1 100 ? 5.941 -2.371 -5.230 1.00 91.38 100 VAL A CA 1
ATOM 792 C C . VAL A 1 100 ? 5.559 -2.066 -3.792 1.00 91.38 100 VAL A C 1
ATOM 794 O O . VAL A 1 100 ? 5.938 -2.802 -2.875 1.00 91.38 100 VAL A O 1
ATOM 797 N N . ASP A 1 101 ? 4.793 -0.997 -3.602 1.00 90.00 101 ASP A N 1
ATOM 798 C CA . ASP A 1 101 ? 4.258 -0.658 -2.292 1.00 90.00 101 ASP A CA 1
ATOM 799 C C . ASP A 1 101 ? 3.234 -1.699 -1.841 1.00 90.00 101 ASP A C 1
ATOM 801 O O . ASP A 1 101 ? 2.401 -2.194 -2.607 1.00 90.00 101 ASP A O 1
ATOM 805 N N . ARG A 1 102 ? 3.278 -2.034 -0.550 1.00 84.81 102 ARG A N 1
ATOM 806 C CA . ARG A 1 102 ? 2.289 -2.936 0.039 1.00 84.81 102 ARG A CA 1
ATOM 807 C C . ARG A 1 102 ? 0.952 -2.220 0.137 1.00 84.81 102 ARG A C 1
ATOM 809 O O . ARG A 1 102 ? 0.853 -1.160 0.749 1.00 84.81 102 ARG A O 1
ATOM 816 N N . THR A 1 103 ? -0.087 -2.845 -0.401 1.00 79.69 103 THR A N 1
ATOM 817 C CA . THR A 1 103 ? -1.453 -2.349 -0.270 1.00 79.69 103 THR A CA 1
ATOM 818 C C . THR A 1 103 ? -2.148 -3.037 0.897 1.00 79.69 103 THR A C 1
ATOM 820 O O . THR A 1 103 ? -2.045 -4.250 1.095 1.00 79.69 103 THR A O 1
ATOM 823 N N . PHE A 1 104 ? -2.852 -2.252 1.708 1.00 75.06 104 PHE A N 1
ATOM 824 C CA . PHE A 1 104 ? -3.780 -2.810 2.681 1.00 75.06 104 PHE A CA 1
ATOM 825 C C . PHE A 1 104 ? -5.083 -3.180 1.967 1.00 75.06 104 PHE A C 1
ATOM 827 O O . PHE A 1 104 ? -5.500 -2.459 1.057 1.00 75.06 104 PHE A O 1
ATOM 834 N N . PRO A 1 105 ? -5.766 -4.264 2.377 1.00 79.88 105 PRO A N 1
ATOM 835 C CA . PRO A 1 105 ? -7.095 -4.569 1.866 1.00 79.88 105 PRO A CA 1
ATOM 836 C C . PRO A 1 105 ? -8.011 -3.346 1.998 1.00 79.88 105 PRO A C 1
ATOM 838 O O . PRO A 1 105 ? -8.091 -2.737 3.068 1.00 79.88 105 PRO A O 1
ATOM 841 N N . SER A 1 106 ? -8.718 -2.996 0.923 1.00 75.62 106 SER A N 1
ATOM 842 C CA . SER A 1 106 ? -9.501 -1.754 0.813 1.00 75.62 106 SER A CA 1
ATOM 843 C C . SER A 1 106 ? -10.545 -1.577 1.921 1.00 75.62 106 SER A C 1
ATOM 845 O O . SER A 1 106 ? -10.781 -0.461 2.384 1.00 75.62 106 SER A O 1
ATOM 847 N N . PHE A 1 107 ? -11.127 -2.679 2.409 1.00 74.62 107 PHE A N 1
ATOM 848 C CA . PHE A 1 107 ? -12.007 -2.669 3.578 1.00 74.62 107 PHE A CA 1
ATOM 849 C C . PHE A 1 107 ? -11.281 -2.099 4.802 1.00 74.62 107 PHE A C 1
ATOM 851 O O . PHE A 1 107 ? -11.756 -1.141 5.400 1.00 74.62 107 PHE A O 1
ATOM 858 N N . PHE A 1 108 ? -10.096 -2.614 5.138 1.00 75.12 108 PHE A N 1
ATOM 859 C CA . PHE A 1 108 ? -9.353 -2.197 6.327 1.00 75.12 108 PHE A CA 1
ATOM 860 C C . PHE A 1 108 ? -8.909 -0.730 6.248 1.00 75.12 108 PHE A C 1
ATOM 862 O O . PHE A 1 108 ? -9.069 0.009 7.219 1.00 75.12 108 PHE A O 1
ATOM 869 N N . ALA A 1 109 ? -8.454 -0.280 5.074 1.00 73.75 109 ALA A N 1
ATOM 870 C CA . ALA A 1 109 ? -8.095 1.119 4.838 1.00 73.75 109 ALA A CA 1
ATOM 871 C C . ALA A 1 109 ? -9.276 2.076 5.106 1.00 73.75 109 ALA A C 1
ATOM 873 O O . ALA A 1 109 ? -9.112 3.089 5.786 1.00 73.75 109 ALA A O 1
ATOM 874 N N . LYS A 1 110 ? -10.491 1.712 4.672 1.00 73.19 110 LYS A N 1
ATOM 875 C CA . LYS A 1 110 ? -11.703 2.522 4.876 1.00 73.19 110 LYS A CA 1
ATOM 876 C C . LYS A 1 110 ? -12.089 2.670 6.353 1.00 73.19 110 LYS A C 1
ATOM 878 O O . LYS A 1 110 ? -12.481 3.757 6.775 1.00 73.19 110 LYS A O 1
ATOM 883 N N . TYR A 1 111 ? -11.975 1.605 7.153 1.00 73.88 111 TYR A N 1
ATOM 884 C CA . TYR A 1 111 ? -12.245 1.690 8.597 1.00 73.88 111 TYR A CA 1
ATOM 885 C C . TYR A 1 111 ? -11.147 2.447 9.342 1.00 73.88 111 TYR A C 1
ATOM 887 O O . TYR A 1 111 ? -11.463 3.223 10.242 1.00 73.88 111 TYR A O 1
ATOM 895 N N . LEU A 1 112 ? -9.881 2.272 8.961 1.00 75.81 112 LEU A N 1
ATOM 896 C CA . LEU A 1 112 ? -8.766 2.964 9.603 1.00 75.81 112 LEU A CA 1
ATOM 897 C C . LEU A 1 112 ? -8.776 4.477 9.360 1.00 75.81 112 LEU A C 1
ATOM 899 O O . LEU A 1 112 ? -8.485 5.237 10.278 1.00 75.81 112 LEU A O 1
ATOM 903 N N . GLN A 1 113 ? -9.140 4.921 8.156 1.00 73.19 113 GLN A N 1
ATOM 904 C CA . GLN A 1 113 ? -9.052 6.333 7.773 1.00 73.19 113 GLN A CA 1
ATOM 905 C C . GLN A 1 113 ? -10.091 7.234 8.467 1.00 73.19 113 GLN A C 1
ATOM 907 O O . GLN A 1 113 ? -9.860 8.431 8.615 1.00 73.19 113 GLN A O 1
ATOM 912 N N . GLY A 1 114 ? -11.223 6.684 8.922 1.00 74.12 114 GLY A N 1
ATOM 913 C CA . GLY A 1 114 ? -12.256 7.481 9.606 1.00 74.12 114 GLY A CA 1
ATOM 914 C C . GLY A 1 114 ? -13.230 6.712 10.502 1.00 74.12 114 GLY A C 1
ATOM 915 O O . GLY A 1 114 ? -13.958 7.320 11.281 1.00 74.12 114 GLY A O 1
ATOM 916 N N . GLY A 1 115 ? -13.241 5.379 10.443 1.00 82.25 115 GLY A N 1
ATOM 917 C CA . GLY A 1 115 ? -14.154 4.533 11.215 1.00 82.25 115 GLY A CA 1
ATOM 918 C C . GLY A 1 115 ? -13.693 4.229 12.642 1.00 82.25 115 GLY A C 1
ATOM 919 O O . GLY A 1 115 ? -14.527 3.882 13.474 1.00 82.25 115 GLY A O 1
ATOM 920 N N . VAL A 1 116 ? -12.404 4.382 12.961 1.00 88.12 116 VAL A N 1
ATOM 921 C CA . VAL A 1 116 ? -11.854 4.022 14.285 1.00 88.12 116 VAL A CA 1
ATOM 922 C C . VAL A 1 116 ? -12.464 4.863 15.404 1.00 88.12 116 VAL A C 1
ATOM 924 O O . VAL A 1 116 ? -12.846 4.334 16.446 1.00 88.12 116 VAL A O 1
ATOM 927 N N . ILE A 1 117 ? -12.620 6.170 15.181 1.00 89.88 117 ILE A N 1
ATOM 928 C CA . ILE A 1 117 ? -13.214 7.060 16.184 1.00 89.88 117 ILE A CA 1
ATOM 929 C C . ILE A 1 117 ? -14.699 6.748 16.405 1.00 89.88 117 ILE A C 1
ATOM 931 O O . ILE A 1 117 ? -15.157 6.687 17.544 1.00 89.88 117 ILE A O 1
ATOM 935 N N . ALA A 1 118 ? -15.443 6.471 15.329 1.00 88.25 118 ALA A N 1
ATOM 936 C CA . ALA A 1 118 ? -16.850 6.090 15.403 1.00 88.25 118 ALA A CA 1
ATOM 937 C C . ALA A 1 118 ? -17.031 4.735 16.106 1.00 88.25 118 ALA A C 1
ATOM 939 O O . ALA A 1 118 ? -17.912 4.593 16.955 1.00 88.25 118 ALA A O 1
ATOM 940 N N . MET A 1 119 ? -16.154 3.769 15.815 1.00 88.88 119 MET A N 1
ATOM 941 C CA . MET A 1 119 ? -16.097 2.485 16.510 1.00 88.88 119 MET A CA 1
ATOM 942 C C . MET A 1 119 ? -15.876 2.694 18.012 1.00 88.88 119 MET A C 1
ATOM 944 O O . MET A 1 119 ? -16.648 2.164 18.810 1.00 88.88 119 MET A O 1
ATOM 948 N N . TYR A 1 120 ? -14.889 3.505 18.405 1.00 92.50 120 TYR A N 1
ATOM 949 C CA . TYR A 1 120 ? -14.610 3.788 19.813 1.00 92.50 120 TYR A CA 1
ATOM 950 C C . TYR A 1 120 ? -15.811 4.420 20.525 1.00 92.50 120 TYR A C 1
ATOM 952 O O . TYR A 1 120 ? -16.251 3.914 21.555 1.00 92.50 120 TYR A O 1
ATOM 960 N N . ILE A 1 121 ? -16.399 5.473 19.948 1.00 94.50 121 ILE A N 1
ATOM 961 C CA . ILE A 1 121 ? -17.575 6.145 20.522 1.00 94.50 121 ILE A CA 1
ATOM 962 C C . ILE A 1 121 ? -18.745 5.164 20.662 1.00 94.50 121 ILE A C 1
ATOM 964 O O . ILE A 1 121 ? -19.388 5.127 21.711 1.00 94.50 121 ILE A O 1
ATOM 968 N N . SER A 1 122 ? -19.006 4.337 19.643 1.00 94.31 122 SER A N 1
ATOM 969 C CA . SER A 1 122 ? -20.083 3.341 19.695 1.00 94.31 122 SER A CA 1
ATOM 970 C C . SER A 1 122 ? -19.878 2.336 20.831 1.00 94.31 122 SER A C 1
ATOM 972 O O . SER A 1 122 ? -20.807 2.073 21.593 1.00 94.31 122 SER A O 1
ATOM 974 N N . LEU A 1 123 ? -18.648 1.850 21.007 1.00 95.69 123 LEU A N 1
ATOM 975 C CA . LEU A 1 123 ? -18.288 0.902 22.053 1.00 95.69 123 LEU A CA 1
ATOM 976 C C . LEU A 1 123 ? -18.428 1.530 23.445 1.00 95.69 123 LEU A C 1
ATOM 978 O O . LEU A 1 123 ? -19.031 0.925 24.329 1.00 95.69 123 LEU A O 1
ATOM 982 N N . VAL A 1 124 ? -17.958 2.767 23.624 1.00 97.06 124 VAL A N 1
ATOM 983 C CA . VAL A 1 124 ? -18.099 3.515 24.883 1.00 97.06 124 VAL A CA 1
ATOM 984 C C . VAL A 1 124 ? -19.571 3.745 25.234 1.00 97.06 124 VAL A C 1
ATOM 986 O O . VAL A 1 124 ? -19.960 3.545 26.383 1.00 97.06 124 VAL A O 1
ATOM 989 N N . ILE A 1 125 ? -20.414 4.109 24.261 1.00 96.81 125 ILE A N 1
ATOM 990 C CA . ILE A 1 125 ? -21.856 4.296 24.483 1.00 96.81 125 ILE A CA 1
ATOM 991 C C . ILE A 1 125 ? -22.526 2.977 24.875 1.00 96.81 125 ILE A C 1
ATOM 993 O O . ILE A 1 125 ? -23.329 2.962 25.808 1.00 96.81 125 ILE A O 1
ATOM 997 N N . VAL A 1 126 ? -22.216 1.877 24.182 1.00 96.94 126 VAL A N 1
ATOM 998 C CA . VAL A 1 126 ? -22.794 0.557 24.474 1.00 96.94 126 VAL A CA 1
ATOM 999 C C . VAL A 1 126 ? -22.414 0.110 25.880 1.00 96.94 126 VAL A C 1
ATOM 1001 O O . VAL A 1 126 ? -23.301 -0.201 26.671 1.00 96.94 126 VAL A O 1
ATOM 1004 N N . ILE A 1 127 ? -21.126 0.158 26.227 1.00 96.25 127 ILE A N 1
ATOM 1005 C CA . ILE A 1 127 ? -20.654 -0.200 27.571 1.00 96.25 127 ILE A CA 1
ATOM 1006 C C . ILE A 1 127 ? -21.292 0.715 28.621 1.00 96.25 127 ILE A C 1
ATOM 1008 O O . ILE A 1 127 ? -21.797 0.229 29.630 1.00 96.25 127 ILE A O 1
ATOM 1012 N N . GLY A 1 128 ? -21.351 2.024 28.368 1.00 94.75 128 GLY A N 1
ATOM 1013 C CA . GLY A 1 128 ? -21.994 2.980 29.267 1.00 94.75 128 GLY A CA 1
ATOM 1014 C C . GLY A 1 128 ? -23.478 2.683 29.492 1.00 94.75 128 GLY A C 1
ATOM 1015 O O . GLY A 1 128 ? -23.956 2.774 30.622 1.00 94.75 128 GLY A O 1
ATOM 1016 N N . ARG A 1 129 ? -24.212 2.275 28.449 1.00 92.19 129 ARG A N 1
ATOM 1017 C CA . ARG A 1 129 ? -25.618 1.859 28.574 1.00 92.19 129 ARG A CA 1
ATOM 1018 C C . ARG A 1 129 ? -25.781 0.564 29.351 1.00 92.19 129 ARG A C 1
ATOM 1020 O O . ARG A 1 129 ? -26.700 0.478 30.156 1.00 92.19 129 ARG A O 1
ATOM 1027 N N . VAL A 1 130 ? -24.903 -0.407 29.126 1.00 92.31 130 VAL A N 1
ATOM 1028 C CA . VAL A 1 130 ? -24.919 -1.688 29.838 1.00 92.31 130 VAL A CA 1
ATOM 1029 C C . VAL A 1 130 ? -24.651 -1.467 31.326 1.00 92.31 130 VAL A C 1
ATOM 1031 O O . VAL A 1 130 ? -25.463 -1.868 32.153 1.00 92.31 130 VAL A O 1
ATOM 1034 N N . ILE A 1 131 ? -23.577 -0.747 31.669 1.00 93.12 131 ILE A N 1
ATOM 1035 C CA . ILE A 1 131 ? -23.247 -0.386 33.056 1.00 93.12 131 ILE A CA 1
ATOM 1036 C C . ILE A 1 131 ? -24.408 0.376 33.695 1.00 93.12 131 ILE A C 1
ATOM 1038 O O . ILE A 1 131 ? -24.833 0.038 34.797 1.00 93.12 131 ILE A O 1
ATOM 1042 N N . ARG A 1 132 ? -24.965 1.372 32.993 1.00 88.88 132 ARG A N 1
ATOM 1043 C CA . ARG A 1 132 ? -26.126 2.112 33.491 1.00 88.88 132 ARG A CA 1
ATOM 1044 C C . ARG A 1 132 ? -27.292 1.170 33.776 1.00 88.88 132 ARG A C 1
ATOM 1046 O O . ARG A 1 132 ? -27.815 1.243 34.872 1.00 88.88 132 ARG A O 1
ATOM 1053 N N . GLY A 1 133 ? -27.640 0.272 32.856 1.00 85.56 133 GLY A N 1
ATOM 1054 C CA . GLY A 1 133 ? -28.723 -0.699 33.035 1.00 85.56 133 GLY A CA 1
ATOM 1055 C C . GLY A 1 133 ? -28.524 -1.646 34.222 1.00 85.56 133 GLY A C 1
ATOM 1056 O O . GLY A 1 133 ? -29.500 -1.986 34.876 1.00 85.56 133 GLY A O 1
ATOM 1057 N N . PHE A 1 134 ? -27.282 -2.015 34.546 1.00 83.69 134 PHE A N 1
ATOM 1058 C CA . PHE A 1 134 ? -26.982 -2.824 35.732 1.00 83.69 134 PHE A CA 1
ATOM 1059 C C . PHE A 1 134 ? -27.137 -2.053 37.049 1.00 83.69 134 PHE A C 1
ATOM 1061 O O . PHE A 1 134 ? -27.622 -2.613 38.026 1.00 83.69 134 PHE A O 1
ATOM 1068 N N . PHE A 1 135 ? -26.721 -0.784 37.097 1.00 77.88 135 PHE A N 1
ATOM 1069 C CA . PHE A 1 135 ? -26.784 0.013 38.330 1.00 77.88 135 PHE A CA 1
ATOM 1070 C C . PHE A 1 135 ? -28.122 0.732 38.529 1.00 77.88 135 PHE A C 1
ATOM 1072 O O . PHE A 1 135 ? -28.509 1.008 39.663 1.00 77.88 135 PHE A O 1
ATOM 1079 N N . THR A 1 136 ? -28.849 1.043 37.457 1.00 72.31 136 THR A N 1
ATOM 1080 C CA . THR A 1 136 ? -30.207 1.581 37.549 1.00 72.31 136 THR A CA 1
ATOM 1081 C C . THR A 1 136 ? -31.198 0.426 37.566 1.00 72.31 136 THR A C 1
ATOM 1083 O O . THR A 1 136 ? -31.709 0.037 36.516 1.00 72.31 136 THR A O 1
ATOM 1086 N N . HIS A 1 137 ? -31.466 -0.119 38.754 1.00 67.44 137 HIS A N 1
ATOM 1087 C CA . HIS A 1 137 ? -32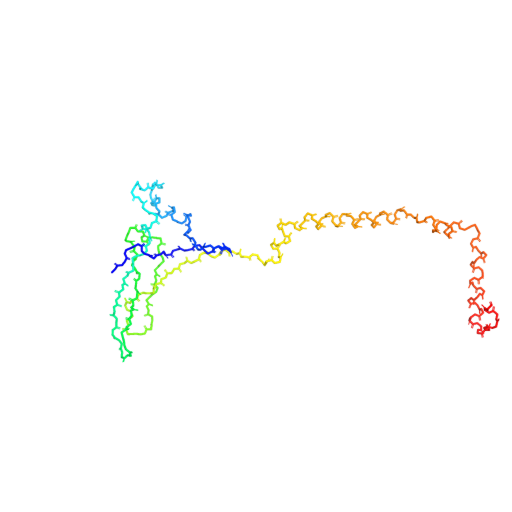.572 -1.054 38.957 1.00 67.44 137 HIS A CA 1
ATOM 1088 C C . HIS A 1 137 ? -33.874 -0.377 38.502 1.00 67.44 137 HIS A C 1
ATOM 1090 O O . HIS A 1 137 ? -34.129 0.783 38.843 1.00 67.44 137 HIS A O 1
ATOM 1096 N N . ASN A 1 138 ? -34.671 -1.057 37.677 1.00 71.81 138 ASN A N 1
ATOM 1097 C CA . ASN A 1 138 ? -35.921 -0.486 37.185 1.00 71.81 138 ASN A CA 1
ATOM 1098 C C . ASN A 1 138 ? -36.869 -0.313 38.390 1.00 71.81 138 ASN A C 1
ATOM 1100 O O . ASN A 1 138 ? -37.001 -1.258 39.169 1.00 71.81 138 ASN A O 1
ATOM 1104 N N . PRO A 1 139 ? -37.548 0.833 38.588 1.00 68.12 139 PRO A N 1
ATOM 1105 C CA . PRO A 1 139 ? -38.510 0.999 39.685 1.00 68.12 139 PRO A CA 1
ATOM 1106 C C . PRO A 1 139 ? -39.594 -0.089 39.726 1.00 68.12 139 PRO A C 1
ATOM 1108 O O . PRO A 1 139 ? -40.135 -0.374 40.789 1.00 68.12 139 PRO A O 1
ATOM 1111 N N . THR A 1 140 ? -39.890 -0.734 38.594 1.00 73.38 140 THR A N 1
ATOM 1112 C CA . THR A 1 140 ? -40.806 -1.882 38.534 1.00 73.38 140 THR A CA 1
ATOM 1113 C C . THR A 1 140 ? -40.267 -3.129 39.232 1.00 73.38 140 THR A C 1
ATOM 1115 O O . THR A 1 140 ? -41.051 -3.927 39.728 1.00 73.38 140 THR A O 1
ATOM 1118 N N . ASP A 1 141 ? -38.948 -3.303 39.261 1.00 78.88 141 ASP A N 1
ATOM 1119 C CA . ASP A 1 141 ? -38.288 -4.479 39.830 1.00 78.88 141 ASP A CA 1
ATOM 1120 C C . ASP A 1 141 ? -38.281 -4.403 41.365 1.00 78.88 141 ASP A C 1
ATOM 1122 O O . ASP A 1 141 ? -38.520 -5.397 42.044 1.00 78.88 141 ASP A O 1
ATOM 1126 N N . VAL A 1 142 ? -38.166 -3.186 41.918 1.00 75.81 142 VAL A N 1
ATOM 1127 C CA . VAL A 1 142 ? -38.258 -2.917 43.368 1.00 75.81 142 VAL A CA 1
ATOM 1128 C C . VAL A 1 142 ? -39.576 -3.426 43.957 1.00 75.81 142 VAL A C 1
ATOM 1130 O O . VAL A 1 142 ? -39.581 -4.020 45.031 1.00 75.81 142 VAL A O 1
ATOM 1133 N N . MET A 1 143 ? -40.689 -3.258 43.234 1.00 83.25 143 MET A N 1
ATOM 1134 C CA . MET A 1 143 ? -42.008 -3.724 43.678 1.00 83.25 143 MET A CA 1
ATOM 1135 C C . MET A 1 143 ? -42.065 -5.245 43.881 1.00 83.25 143 MET A C 1
ATOM 1137 O O . MET A 1 143 ? -42.868 -5.718 44.678 1.00 83.25 143 MET A O 1
ATOM 1141 N N . ILE A 1 144 ? -41.237 -6.004 43.159 1.00 81.31 144 ILE A N 1
ATOM 1142 C CA . ILE A 1 144 ? -41.194 -7.468 43.227 1.00 81.31 144 ILE A CA 1
ATOM 1143 C C . ILE A 1 144 ? -40.114 -7.921 44.216 1.00 81.31 144 ILE A C 1
ATOM 1145 O O . ILE A 1 144 ? -40.355 -8.832 45.007 1.00 81.31 144 ILE A O 1
ATOM 1149 N N . THR A 1 145 ? -38.938 -7.286 44.206 1.00 81.38 145 THR A N 1
ATOM 1150 C CA . THR A 1 145 ? -37.809 -7.681 45.062 1.00 81.38 145 THR A CA 1
ATOM 1151 C C . THR A 1 145 ? -37.989 -7.294 46.528 1.00 81.38 145 THR A C 1
ATOM 1153 O O . THR A 1 145 ? -37.439 -7.968 47.393 1.00 81.38 145 THR A O 1
ATOM 1156 N N . GLU A 1 146 ? -38.752 -6.238 46.828 1.00 84.75 146 GLU A N 1
ATOM 1157 C CA . GLU A 1 146 ? -38.968 -5.743 48.198 1.00 84.75 146 GLU A CA 1
ATOM 1158 C C . GLU A 1 146 ? -40.368 -6.070 48.759 1.00 84.75 146 GLU A C 1
ATOM 1160 O O . GLU A 1 146 ? -40.915 -5.322 49.570 1.00 84.75 146 GLU A O 1
ATOM 1165 N N . ILE A 1 147 ? -40.980 -7.189 48.350 1.00 87.38 147 ILE A N 1
ATOM 1166 C CA . ILE A 1 147 ? -42.279 -7.614 48.901 1.00 87.38 147 ILE A CA 1
ATOM 1167 C C . ILE A 1 147 ? -42.154 -7.959 50.398 1.00 87.38 147 ILE A C 1
ATOM 1169 O O . ILE A 1 147 ? -41.316 -8.786 50.774 1.00 87.38 147 ILE A O 1
ATOM 1173 N N . PRO A 1 148 ? -43.020 -7.403 51.269 1.00 82.75 148 PRO A N 1
ATOM 1174 C CA . PRO A 1 148 ? -43.059 -7.799 52.669 1.00 82.75 148 PRO A CA 1
ATOM 1175 C C . PRO A 1 148 ? -43.645 -9.213 52.816 1.00 82.75 148 PRO A C 1
ATOM 1177 O O . PRO A 1 148 ? -44.715 -9.506 52.288 1.00 82.75 148 PRO A O 1
ATOM 1180 N N . ASN A 1 149 ? -42.971 -10.067 53.595 1.00 84.44 149 ASN A N 1
ATOM 1181 C CA . ASN A 1 149 ? -43.366 -11.450 53.915 1.00 84.44 149 ASN A CA 1
ATOM 1182 C C . ASN A 1 149 ? -43.498 -12.390 52.690 1.00 84.44 149 ASN A C 1
ATOM 1184 O O . ASN A 1 149 ? -44.596 -12.873 52.392 1.00 84.44 149 ASN A O 1
ATOM 1188 N N . PRO A 1 150 ? -42.385 -12.721 52.005 1.00 88.81 150 PRO A N 1
ATOM 1189 C CA . PRO A 1 150 ? -42.390 -13.592 50.822 1.00 88.81 150 PRO A CA 1
ATOM 1190 C C . PRO A 1 150 ? -42.804 -15.047 51.113 1.00 88.81 150 PRO A C 1
ATOM 1192 O O . PRO A 1 150 ? -43.177 -15.775 50.192 1.00 88.81 150 PRO A O 1
ATOM 1195 N N . ASP A 1 151 ? -42.793 -15.472 52.379 1.00 91.88 151 ASP A N 1
ATOM 1196 C CA . ASP A 1 151 ? -43.108 -16.844 52.805 1.00 91.88 151 ASP A CA 1
ATOM 1197 C C . ASP A 1 151 ? -44.515 -17.296 52.392 1.00 91.88 151 ASP A C 1
ATOM 1199 O O . ASP A 1 151 ? -44.733 -18.467 52.080 1.00 91.88 151 ASP A O 1
ATOM 1203 N N . PHE A 1 152 ? -45.477 -16.369 52.352 1.00 89.81 152 PHE A N 1
ATOM 1204 C CA . PHE A 1 152 ? -46.839 -16.672 51.915 1.00 89.81 152 PHE A CA 1
ATOM 1205 C C . PHE A 1 152 ? -46.894 -17.013 50.420 1.00 89.81 152 PHE A C 1
ATOM 1207 O O . PHE A 1 152 ? -47.540 -17.985 50.030 1.00 89.81 152 PHE A O 1
ATOM 1214 N N . LEU A 1 153 ? -46.166 -16.256 49.593 1.00 91.62 153 LEU A N 1
ATOM 1215 C CA . LEU A 1 153 ? -46.062 -16.511 48.158 1.00 91.62 153 LEU A CA 1
ATOM 1216 C C . LEU A 1 153 ? -45.322 -17.829 47.892 1.00 91.62 153 LEU A C 1
ATOM 1218 O O . LEU A 1 153 ? -45.791 -18.649 47.106 1.00 91.62 153 LEU A O 1
ATOM 1222 N N . LEU A 1 154 ? -44.217 -18.075 48.608 1.00 92.81 154 LEU A N 1
ATOM 1223 C CA . LEU A 1 154 ? -43.464 -19.327 48.516 1.00 92.81 154 LEU A CA 1
ATOM 1224 C C . LEU A 1 154 ? -44.336 -20.541 48.865 1.00 92.81 154 LEU A C 1
ATOM 1226 O O . LEU A 1 154 ? -44.279 -21.557 48.175 1.00 92.81 154 LEU A O 1
ATOM 1230 N N . LYS A 1 155 ? -45.172 -20.428 49.905 1.00 93.06 155 LYS A N 1
ATOM 1231 C CA . LYS A 1 155 ? -46.097 -21.492 50.307 1.00 93.06 155 LYS A CA 1
ATOM 1232 C C . LYS A 1 155 ? -47.104 -21.822 49.205 1.00 93.06 155 LYS A C 1
ATOM 1234 O O . LYS A 1 155 ? -47.324 -22.999 48.947 1.00 93.06 155 LYS A O 1
ATOM 1239 N N . ILE A 1 156 ? -47.667 -20.813 48.537 1.00 91.44 156 ILE A N 1
ATOM 1240 C CA . ILE A 1 156 ? -48.580 -21.016 47.400 1.00 91.44 156 ILE A CA 1
ATOM 1241 C C . ILE A 1 156 ? -47.849 -21.697 46.235 1.00 91.44 156 ILE A C 1
ATOM 1243 O O . ILE A 1 156 ? -48.370 -22.651 45.664 1.00 91.44 156 ILE A O 1
ATOM 1247 N N . CYS A 1 157 ? -46.625 -21.266 45.903 1.00 92.69 157 CYS A N 1
ATOM 1248 C CA . CYS A 1 157 ? -45.832 -21.909 44.851 1.00 92.69 157 CYS A CA 1
ATOM 1249 C C . CYS A 1 157 ? -45.552 -23.392 45.149 1.00 92.69 157 CYS A C 1
ATOM 1251 O O . CYS A 1 157 ? -45.573 -24.215 44.235 1.00 92.69 157 CYS A O 1
ATOM 1253 N N . LEU A 1 158 ? -45.298 -23.730 46.415 1.00 93.88 158 LEU A N 1
ATOM 1254 C CA . LEU A 1 158 ? -45.034 -25.100 46.854 1.00 93.88 158 LEU A CA 1
ATOM 1255 C C . LEU A 1 158 ? -46.312 -25.955 46.839 1.00 93.88 158 LEU A C 1
ATOM 1257 O O . LEU A 1 158 ? -46.269 -27.104 46.411 1.00 93.88 158 LEU A O 1
ATOM 1261 N N . ASP A 1 159 ? -47.450 -25.388 47.233 1.00 91.38 159 ASP A N 1
ATOM 1262 C CA . ASP A 1 159 ? -48.751 -26.066 47.189 1.00 91.38 159 ASP A CA 1
ATOM 1263 C C . ASP A 1 159 ? -49.163 -26.398 45.742 1.00 91.38 159 ASP A C 1
ATOM 1265 O O . ASP A 1 159 ? -49.470 -27.546 45.429 1.00 91.38 159 ASP A O 1
ATOM 1269 N N . ILE A 1 160 ? -49.021 -25.438 44.815 1.00 90.19 160 ILE A N 1
ATOM 1270 C CA . ILE A 1 160 ? -49.229 -25.664 43.371 1.00 90.19 160 ILE A CA 1
ATOM 1271 C C . ILE A 1 160 ? -48.294 -26.767 42.849 1.00 90.19 160 ILE A C 1
ATOM 1273 O O . ILE A 1 160 ? -48.718 -27.648 42.099 1.00 90.19 160 ILE A O 1
ATOM 1277 N N . TYR A 1 161 ? -47.020 -26.751 43.253 1.00 90.50 161 TYR A N 1
ATOM 1278 C CA . TYR A 1 161 ? -46.064 -27.789 42.870 1.00 90.50 161 TYR A CA 1
ATOM 1279 C C . TYR A 1 161 ? -46.491 -29.186 43.358 1.00 90.50 161 TYR A C 1
ATOM 1281 O O . TYR A 1 161 ? -46.422 -30.148 42.592 1.00 90.50 161 TYR A O 1
ATOM 1289 N N . LEU A 1 162 ? -46.975 -29.302 44.599 1.00 88.81 162 LEU A N 1
ATOM 1290 C CA . LEU A 1 162 ? -47.453 -30.565 45.171 1.00 88.81 162 LEU A CA 1
ATOM 1291 C C . LEU A 1 162 ? -48.702 -31.096 44.458 1.00 88.81 162 LEU A C 1
ATOM 1293 O O . LEU A 1 162 ? -48.773 -32.290 44.166 1.00 88.81 162 LEU A O 1
ATOM 1297 N N . VAL A 1 163 ? -49.663 -30.230 44.126 1.00 88.44 163 VAL A N 1
ATOM 1298 C CA . VAL A 1 163 ? -50.863 -30.614 43.358 1.00 88.44 163 VAL A CA 1
ATOM 1299 C C . VAL A 1 163 ? -50.478 -31.131 41.966 1.00 88.44 163 VAL A C 1
ATOM 1301 O O . VAL A 1 163 ? -51.021 -32.143 41.506 1.00 88.44 163 VAL A O 1
ATOM 1304 N N . ARG A 1 164 ? -49.476 -30.511 41.323 1.00 84.50 164 ARG A N 1
ATOM 1305 C CA . ARG A 1 164 ? -48.917 -30.983 40.046 1.00 84.50 164 ARG A CA 1
ATOM 1306 C C . ARG A 1 164 ? -48.277 -32.362 40.158 1.00 84.50 164 ARG A C 1
ATOM 1308 O O . ARG A 1 164 ? -48.466 -33.200 39.275 1.00 84.50 164 ARG A O 1
ATOM 1315 N N . GLU A 1 165 ? -47.515 -32.601 41.222 1.00 88.31 165 GLU A N 1
ATOM 1316 C CA . GLU A 1 165 ? -46.872 -33.892 41.485 1.00 88.31 165 GLU A CA 1
ATOM 1317 C C . GLU A 1 165 ? -47.914 -34.993 41.751 1.00 88.31 165 GLU A C 1
ATOM 1319 O O . GLU A 1 165 ? -47.791 -36.106 41.232 1.00 88.31 165 GLU A O 1
ATOM 1324 N N . ALA A 1 166 ? -48.993 -34.656 42.464 1.00 85.94 166 ALA A N 1
ATOM 1325 C CA . ALA A 1 166 ? -50.132 -35.535 42.717 1.00 85.94 166 ALA A CA 1
ATOM 1326 C C . ALA A 1 166 ? -51.036 -35.769 41.484 1.00 85.94 166 ALA A C 1
ATOM 1328 O O . ALA A 1 166 ? -51.870 -36.675 41.512 1.00 85.94 166 ALA A O 1
ATOM 1329 N N . LYS A 1 167 ? -50.846 -35.010 40.390 1.00 80.31 167 LYS A N 1
ATOM 1330 C CA . LYS A 1 167 ? -51.639 -35.042 39.140 1.00 80.31 167 LYS A CA 1
ATOM 1331 C C . LYS A 1 167 ? -53.130 -34.731 39.327 1.00 80.31 167 LYS A C 1
ATOM 1333 O O . LYS A 1 167 ? -53.954 -35.189 38.531 1.00 80.31 167 LYS A O 1
ATOM 1338 N N . ASP A 1 168 ? -53.479 -33.942 40.339 1.00 71.25 168 ASP A N 1
ATOM 1339 C CA . ASP A 1 168 ? -54.868 -33.571 40.634 1.00 71.25 168 ASP A CA 1
ATOM 1340 C C . ASP A 1 168 ? -55.209 -32.179 40.071 1.00 71.25 168 ASP A C 1
ATOM 1342 O O . ASP A 1 168 ? -55.351 -31.183 40.777 1.00 71.25 168 ASP A O 1
ATOM 1346 N N . PHE A 1 169 ? -55.288 -32.101 38.739 1.00 65.25 169 PHE A N 1
ATOM 1347 C CA . PHE A 1 169 ? -55.354 -30.849 37.967 1.00 65.25 169 PHE A CA 1
ATOM 1348 C C . PHE A 1 169 ? -56.624 -30.008 38.172 1.00 65.25 169 PHE A C 1
ATOM 1350 O O . PHE A 1 169 ? -56.694 -28.888 37.669 1.00 65.25 169 PHE A O 1
ATOM 1357 N N . TYR A 1 170 ? -57.636 -30.522 38.876 1.00 69.88 170 TYR A N 1
ATOM 1358 C CA . TYR A 1 170 ? -58.839 -29.745 39.190 1.00 69.88 170 TYR A CA 1
ATOM 1359 C C . TYR A 1 170 ? -58.566 -28.657 40.242 1.00 69.88 170 TYR A C 1
ATOM 1361 O O . TYR A 1 170 ? -59.263 -27.649 40.265 1.00 69.88 170 TYR A O 1
ATOM 1369 N N . LEU A 1 171 ? -57.543 -28.839 41.086 1.00 67.50 171 LEU A N 1
ATOM 1370 C CA . LEU A 1 171 ? -57.184 -27.921 42.174 1.00 67.50 171 LEU A CA 1
ATOM 1371 C C . LEU A 1 171 ? -56.097 -26.892 41.785 1.00 67.50 171 LEU A C 1
ATOM 1373 O O . LEU A 1 171 ? -55.776 -26.027 42.593 1.00 67.50 171 LEU A O 1
ATOM 1377 N N . GLU A 1 172 ? -55.520 -26.982 40.577 1.00 63.59 172 GLU A N 1
ATOM 1378 C CA . GLU A 1 172 ? -54.495 -26.047 40.060 1.00 63.59 172 GLU A CA 1
ATOM 1379 C C . GLU A 1 172 ? -55.080 -24.752 39.442 1.00 63.59 172 GLU A C 1
ATOM 1381 O O . GLU A 1 172 ? -54.324 -23.797 39.253 1.00 63.59 172 GLU A O 1
ATOM 1386 N N . GLN A 1 173 ? -56.373 -24.726 39.076 1.00 54.75 173 GLN A N 1
ATOM 1387 C CA . GLN A 1 173 ? -57.055 -23.580 38.431 1.00 54.75 173 GLN A CA 1
ATOM 1388 C C . GLN A 1 173 ? -57.710 -22.634 39.437 1.00 54.75 173 GLN A C 1
ATOM 1390 O O . GLN A 1 173 ? -57.626 -21.408 39.194 1.00 54.75 173 GLN A O 1
#

Secondary structure (DSSP, 8-state):
-EEEEE-SEEEE-SSS--B--HHHHHHHHT-TTT----TT--TTTTSEEEEEEEEEETTEEEEEEEEE--TT-GGGSPPPPBP-SSS-TT-B----EEEEPPPPPHHHHHIIIIIHHHHHHHHHHHHHHHHHHHHS--HHHHHHHT-S-THHHHHHHHHHHHHHHHT-TTS--

pLDDT: mean 83.16, std 8.85, range [54.75, 97.06]